Protein AF-A0A1Y3AHR3-F1 (afdb_monomer)

pLDDT: mean 79.08, std 13.99, range [38.53, 96.0]

Structure (mmCIF, N/CA/C/O backbone):
data_AF-A0A1Y3AHR3-F1
#
_entry.id   AF-A0A1Y3AHR3-F1
#
loop_
_atom_site.group_PDB
_atom_site.id
_atom_site.type_symbol
_atom_site.label_atom_id
_atom_site.label_alt_id
_atom_site.label_comp_id
_atom_site.label_asym_id
_atom_site.label_entity_id
_atom_site.label_seq_id
_atom_site.pdbx_PDB_ins_code
_atom_site.Cartn_x
_atom_site.Cartn_y
_atom_site.Cartn_z
_atom_site.occupancy
_atom_site.B_iso_or_equiv
_atom_site.auth_seq_id
_atom_site.auth_comp_id
_atom_site.auth_asym_id
_atom_site.auth_atom_id
_atom_site.pdbx_PDB_model_num
ATOM 1 N N . ASP A 1 1 ? -46.450 14.370 33.249 1.00 43.56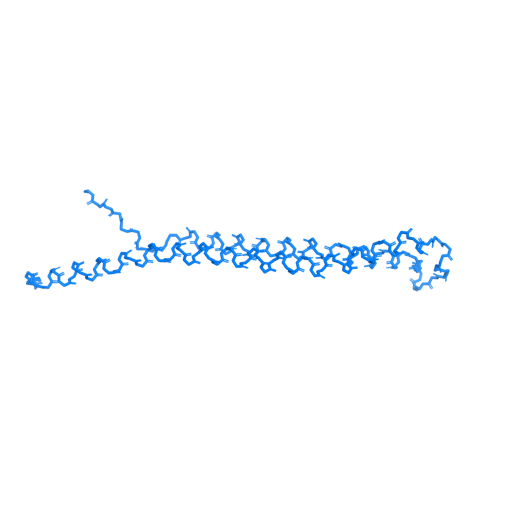 1 ASP A N 1
ATOM 2 C CA . ASP A 1 1 ? -45.290 13.739 33.897 1.00 43.56 1 ASP A CA 1
ATOM 3 C C . ASP A 1 1 ? -45.542 12.276 34.157 1.00 43.56 1 ASP A C 1
ATOM 5 O O . ASP A 1 1 ? -46.044 11.895 35.205 1.00 43.56 1 ASP A O 1
ATOM 9 N N . GLU A 1 2 ? -45.232 11.455 33.162 1.00 52.53 2 GLU A N 1
ATOM 10 C CA . GLU A 1 2 ? -45.238 10.004 33.309 1.00 52.53 2 GLU A CA 1
ATOM 11 C C . GLU A 1 2 ? -43.872 9.614 33.888 1.00 52.53 2 GLU A C 1
ATOM 13 O O . GLU A 1 2 ? -42.888 9.424 33.174 1.00 52.53 2 GLU A O 1
ATOM 18 N N . ALA A 1 3 ? -43.771 9.656 35.218 1.00 65.31 3 ALA A N 1
ATOM 19 C CA . ALA A 1 3 ? -42.563 9.260 35.925 1.00 65.31 3 ALA A CA 1
ATOM 20 C C . ALA A 1 3 ? -42.352 7.751 35.727 1.00 65.31 3 ALA A C 1
ATOM 22 O O . ALA A 1 3 ? -43.191 6.949 36.132 1.00 65.31 3 ALA A O 1
ATOM 23 N N . LEU A 1 4 ? -41.238 7.373 35.092 1.00 69.75 4 LEU A N 1
ATOM 24 C CA . LEU A 1 4 ? -40.827 5.977 34.917 1.00 69.75 4 LEU A CA 1
ATOM 25 C C . LEU A 1 4 ? -40.892 5.236 36.259 1.00 69.75 4 LEU A C 1
ATOM 27 O O . LEU A 1 4 ? -40.263 5.672 37.231 1.00 69.75 4 LEU A O 1
ATOM 31 N N . THR A 1 5 ? -41.629 4.121 36.281 1.00 77.88 5 THR A N 1
ATOM 32 C CA . THR A 1 5 ? -41.648 3.169 37.399 1.00 77.88 5 THR A CA 1
ATOM 33 C C . THR A 1 5 ? -40.234 2.646 37.660 1.00 77.88 5 THR A C 1
ATOM 35 O O . THR A 1 5 ? -39.419 2.585 36.737 1.00 77.88 5 THR A O 1
ATOM 38 N N . ASP A 1 6 ? -39.925 2.249 38.897 1.00 77.06 6 ASP A N 1
ATOM 39 C CA . ASP A 1 6 ? -38.572 1.796 39.267 1.00 77.06 6 ASP A CA 1
ATOM 40 C C . AS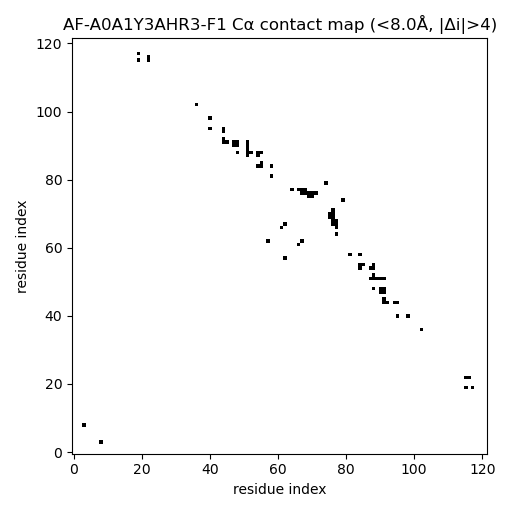P A 1 6 ? -38.068 0.643 38.382 1.00 77.06 6 ASP A C 1
ATOM 42 O O . ASP A 1 6 ? -36.931 0.674 37.920 1.00 77.06 6 ASP A O 1
ATOM 46 N N . GLY A 1 7 ? -38.942 -0.298 38.004 1.00 79.06 7 GLY A N 1
ATOM 47 C CA . GLY A 1 7 ? -38.587 -1.368 37.059 1.00 79.06 7 GLY A CA 1
ATOM 48 C C . GLY A 1 7 ? -38.238 -0.872 35.647 1.00 79.06 7 GLY A C 1
ATOM 49 O O . GLY A 1 7 ? -37.407 -1.469 34.967 1.00 79.06 7 GLY A O 1
ATOM 50 N N . GLY A 1 8 ? -38.822 0.245 35.201 1.00 81.12 8 GLY A N 1
ATOM 51 C CA . GLY A 1 8 ? -38.447 0.888 33.939 1.00 81.12 8 GLY A CA 1
ATOM 52 C C . GLY A 1 8 ? -37.068 1.552 33.997 1.00 81.12 8 GLY A C 1
ATOM 53 O O . GLY A 1 8 ? -36.370 1.603 32.984 1.00 81.12 8 GLY A O 1
ATOM 54 N N . ARG A 1 9 ? -36.650 2.030 35.177 1.00 82.56 9 ARG A N 1
ATOM 55 C CA . ARG A 1 9 ? -35.311 2.600 35.398 1.00 82.56 9 ARG A CA 1
ATOM 56 C C . ARG A 1 9 ? -34.237 1.515 35.416 1.00 82.56 9 ARG A C 1
ATOM 58 O O . ARG A 1 9 ? -33.196 1.718 34.795 1.00 82.56 9 ARG A O 1
ATOM 65 N N . ASP A 1 10 ? -34.519 0.368 36.031 1.00 84.50 10 ASP A N 1
ATOM 66 C CA . ASP A 1 10 ? -33.613 -0.790 36.035 1.00 84.50 10 ASP A CA 1
ATOM 67 C C . ASP A 1 10 ? -33.376 -1.340 34.623 1.00 84.50 10 ASP A C 1
ATOM 69 O O . ASP A 1 10 ? -32.228 -1.489 34.204 1.00 84.50 10 ASP A O 1
ATOM 73 N N . LEU A 1 11 ? -34.440 -1.532 33.832 1.00 87.31 11 LEU A N 1
ATOM 74 C CA . LEU A 1 11 ? -34.325 -1.985 32.436 1.00 87.31 11 LEU A CA 1
ATOM 75 C C . LEU A 1 11 ? -33.513 -1.012 31.563 1.00 87.31 11 LEU A C 1
ATOM 77 O O . LEU A 1 11 ? -32.740 -1.432 30.700 1.00 87.31 11 LEU A O 1
ATOM 81 N N . LEU A 1 12 ? -33.663 0.299 31.781 1.00 85.25 12 LEU A N 1
ATOM 82 C CA . LEU A 1 12 ? -32.844 1.312 31.109 1.00 85.25 12 LEU A CA 1
ATOM 83 C C . LEU A 1 12 ? -31.376 1.264 31.563 1.00 85.25 12 LEU A C 1
ATOM 85 O O . LEU A 1 12 ? -30.484 1.518 30.749 1.00 85.25 12 LEU A O 1
ATOM 89 N N . GLY A 1 13 ? -31.121 0.924 32.829 1.00 84.62 13 GLY A N 1
ATOM 90 C CA . GLY A 1 13 ? -29.785 0.694 33.379 1.00 84.62 13 GLY A CA 1
ATOM 91 C C . GLY A 1 13 ? -29.078 -0.490 32.718 1.00 84.62 13 GLY A C 1
ATOM 92 O O . GLY A 1 13 ? -27.981 -0.316 32.184 1.00 84.62 13 GLY A O 1
ATOM 93 N N . GLU A 1 14 ? -29.734 -1.650 32.651 1.00 84.75 14 GLU A N 1
ATOM 94 C CA . GLU A 1 14 ? -29.201 -2.847 31.975 1.00 84.75 14 GLU A CA 1
ATOM 95 C C . GLU A 1 14 ? -28.967 -2.615 30.475 1.00 84.75 14 GLU A C 1
ATOM 97 O O . GLU A 1 14 ? -27.951 -3.040 29.908 1.00 84.75 14 GLU A O 1
ATOM 102 N N . LEU A 1 15 ? -29.880 -1.895 29.812 1.00 84.25 15 LEU A N 1
ATOM 103 C CA . LEU A 1 15 ? -29.716 -1.527 28.406 1.00 84.25 15 LEU A CA 1
ATOM 104 C C . LEU A 1 15 ? -28.503 -0.608 28.210 1.00 84.25 15 LEU A C 1
ATOM 106 O O . LEU A 1 15 ? -27.732 -0.793 27.266 1.00 84.25 15 LEU A O 1
ATOM 110 N N . LYS A 1 16 ? -28.308 0.370 29.100 1.00 83.75 16 LYS A N 1
ATOM 111 C CA . LYS A 1 16 ? -27.150 1.272 29.080 1.00 83.75 16 LYS A CA 1
ATOM 112 C C . LYS A 1 16 ? -25.844 0.507 29.292 1.00 83.75 16 LYS A C 1
ATOM 114 O O . LYS A 1 16 ? -24.879 0.763 28.571 1.00 83.75 16 LYS A O 1
ATOM 119 N N . GLU A 1 17 ? -25.814 -0.431 30.233 1.00 82.06 17 GLU A N 1
ATOM 120 C CA . GLU A 1 17 ? -24.648 -1.280 30.493 1.00 82.06 17 GLU A CA 1
ATOM 121 C C . GLU A 1 17 ? -24.299 -2.121 29.260 1.00 82.06 17 GLU A C 1
ATOM 123 O O . GLU A 1 17 ? -23.171 -2.059 28.763 1.00 82.06 17 GLU A O 1
ATOM 128 N N . SER A 1 18 ? -25.290 -2.789 28.670 1.00 82.25 18 SER A N 1
ATOM 129 C CA . SER A 1 18 ? -25.116 -3.558 27.433 1.00 82.25 18 SER A CA 1
ATOM 130 C C . SER A 1 18 ? -24.629 -2.690 26.265 1.00 82.25 18 SER A C 1
ATOM 132 O O . SER A 1 18 ? -23.741 -3.092 25.510 1.00 82.25 18 SER A O 1
ATOM 134 N N . LEU A 1 19 ? -25.158 -1.470 26.120 1.00 80.19 19 LEU A N 1
ATOM 135 C CA . LEU A 1 19 ? -24.720 -0.520 25.093 1.00 80.19 19 LEU A CA 1
ATOM 136 C C . LEU A 1 19 ? -23.301 0.012 25.337 1.00 80.19 19 LEU A C 1
ATOM 138 O O . LEU A 1 19 ? -22.584 0.291 24.373 1.00 80.19 19 LEU A O 1
ATOM 142 N N . SER A 1 20 ? -22.863 0.112 26.593 1.00 77.75 20 SER A N 1
ATOM 143 C CA . SER A 1 20 ? -21.503 0.543 26.935 1.00 77.75 20 SER A CA 1
ATOM 144 C C . SER A 1 20 ? -20.442 -0.462 26.467 1.00 77.75 20 SER A C 1
ATOM 146 O O . SER A 1 20 ? -19.374 -0.053 26.008 1.00 77.75 20 SER A O 1
ATOM 148 N N . LEU A 1 21 ? -20.770 -1.763 26.451 1.00 79.50 21 LEU A N 1
ATOM 149 C CA . LEU A 1 21 ? -19.884 -2.838 25.983 1.00 79.50 21 LEU A CA 1
ATOM 150 C C . LEU A 1 21 ? -19.577 -2.759 24.474 1.00 79.50 21 LEU A C 1
ATOM 152 O O . LEU A 1 21 ? -18.542 -3.260 24.023 1.00 79.50 21 LEU A O 1
ATOM 156 N N . PHE A 1 22 ? -20.402 -2.063 23.681 1.00 74.25 22 PHE A N 1
ATOM 157 C CA . PHE A 1 22 ? -20.109 -1.812 22.264 1.00 74.25 22 PHE A CA 1
ATOM 158 C C . PHE A 1 22 ? -18.921 -0.863 22.048 1.00 74.25 22 PHE A C 1
ATOM 160 O O . PHE A 1 22 ? -18.296 -0.911 20.983 1.00 74.25 22 PHE A O 1
ATOM 167 N N . GLY A 1 23 ? -18.593 -0.010 23.024 1.00 73.12 23 GLY A N 1
ATOM 168 C CA . GLY A 1 23 ? -17.425 0.874 22.969 1.00 73.12 23 GLY A CA 1
ATOM 169 C C . GLY A 1 23 ? -16.109 0.083 22.922 1.00 73.12 23 GLY A C 1
ATOM 170 O O . GLY A 1 23 ? -15.397 0.159 21.917 1.00 73.12 23 GLY A O 1
ATOM 171 N N . PRO A 1 24 ? -15.816 -0.742 23.945 1.00 76.56 24 PRO A N 1
ATOM 172 C CA . PRO A 1 24 ? -14.654 -1.630 23.969 1.00 76.56 24 PRO A CA 1
ATOM 173 C C . PRO A 1 24 ? -14.585 -2.580 22.765 1.00 76.56 24 PRO A C 1
ATOM 175 O O . PRO A 1 24 ? -13.520 -2.749 22.166 1.00 76.56 24 PRO A O 1
ATOM 178 N N . ALA A 1 25 ? -15.720 -3.155 22.350 1.00 73.44 25 ALA A N 1
ATOM 179 C CA . ALA A 1 25 ? -15.772 -4.049 21.193 1.00 73.44 25 ALA A CA 1
ATOM 180 C C . ALA A 1 25 ? -15.347 -3.348 19.886 1.00 73.44 25 ALA A C 1
ATOM 182 O O . ALA A 1 25 ? -14.631 -3.930 19.066 1.00 73.44 25 ALA A O 1
ATOM 183 N N . ARG A 1 26 ? -15.727 -2.077 19.694 1.00 74.81 26 ARG A N 1
ATOM 184 C CA . ARG A 1 26 ? -15.350 -1.283 18.512 1.00 74.81 26 ARG A CA 1
ATOM 185 C C . ARG A 1 26 ? -13.851 -0.999 18.450 1.00 74.81 26 ARG A C 1
ATOM 187 O O . ARG A 1 26 ? -13.273 -1.078 17.366 1.00 74.81 26 ARG A O 1
ATOM 194 N N . GLU A 1 27 ? -13.223 -0.689 19.580 1.00 71.38 27 GLU A N 1
ATOM 195 C CA . GLU A 1 27 ? -11.771 -0.468 19.642 1.00 71.38 27 GLU A CA 1
ATOM 196 C C . GLU A 1 27 ? -10.985 -1.753 19.327 1.00 71.38 27 GLU A C 1
ATOM 198 O O . GLU A 1 27 ? -9.980 -1.716 18.606 1.00 71.38 27 GLU A O 1
ATOM 203 N N . HIS A 1 28 ? -11.489 -2.916 19.756 1.00 77.31 28 HIS A N 1
ATOM 204 C CA . HIS A 1 28 ? -10.891 -4.201 19.387 1.00 77.31 28 HIS A CA 1
ATOM 205 C C . HIS A 1 28 ? -10.996 -4.478 17.876 1.00 77.31 28 HIS A C 1
ATOM 207 O O . HIS A 1 28 ? -9.993 -4.795 17.230 1.00 77.31 28 HIS A O 1
ATOM 213 N N . VAL A 1 29 ? -12.176 -4.270 17.277 1.00 77.44 29 VAL A N 1
ATOM 214 C CA . VAL A 1 29 ? -12.378 -4.409 15.821 1.00 77.44 29 VAL A CA 1
ATOM 215 C C . VAL A 1 29 ? -11.485 -3.444 15.038 1.00 77.44 29 VAL A C 1
ATOM 217 O O . VAL A 1 29 ? -10.910 -3.826 14.019 1.00 77.44 29 VAL A O 1
ATOM 220 N N . LYS A 1 30 ? -11.314 -2.208 15.520 1.00 72.06 30 LYS A N 1
ATOM 221 C CA . LYS A 1 30 ? -10.422 -1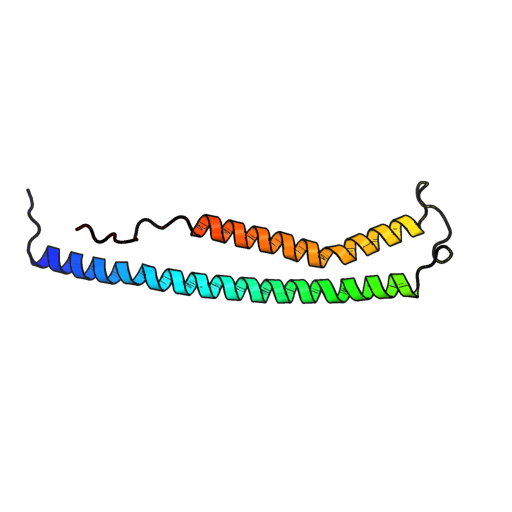.216 14.904 1.00 72.06 30 LYS A CA 1
ATOM 222 C C . LYS A 1 30 ? -8.975 -1.702 14.904 1.00 72.06 30 LYS A C 1
ATOM 224 O O . LYS A 1 30 ? -8.313 -1.628 13.870 1.00 72.06 30 LYS A O 1
ATOM 229 N N . THR A 1 31 ? -8.512 -2.254 16.022 1.00 77.19 31 THR A N 1
ATOM 230 C CA . THR A 1 31 ? -7.163 -2.826 16.134 1.00 77.19 31 THR A CA 1
ATOM 231 C C . THR A 1 31 ? -6.956 -3.968 15.137 1.00 77.19 31 THR A C 1
ATOM 233 O O . THR A 1 31 ? -5.987 -3.945 14.375 1.00 77.19 31 THR A O 1
ATOM 236 N N . LEU A 1 32 ? -7.894 -4.918 15.068 1.00 76.31 32 LEU A N 1
ATOM 237 C CA . LEU A 1 32 ? -7.835 -6.027 14.108 1.00 76.31 32 LEU A CA 1
ATOM 238 C C . LEU A 1 32 ? -7.871 -5.547 12.654 1.00 76.31 32 LEU A C 1
ATOM 240 O O . LEU A 1 32 ? -7.121 -6.059 11.825 1.00 76.31 32 LEU A O 1
ATOM 244 N N . TYR A 1 33 ? -8.695 -4.546 12.339 1.00 78.25 33 TYR A N 1
ATOM 245 C CA . TYR A 1 33 ? -8.764 -3.971 10.996 1.00 78.25 33 TYR A CA 1
ATOM 246 C C . TYR A 1 33 ? -7.430 -3.344 10.577 1.00 78.25 33 TYR A C 1
ATOM 248 O O . TYR A 1 33 ? -6.972 -3.572 9.458 1.00 78.25 33 TYR A O 1
ATOM 256 N N . PHE A 1 34 ? -6.781 -2.584 11.467 1.00 75.00 34 PHE A N 1
ATOM 257 C CA . PHE A 1 34 ? -5.462 -2.017 11.180 1.00 75.00 34 PHE A CA 1
ATOM 258 C C . PHE A 1 34 ? -4.426 -3.106 10.921 1.00 75.00 34 PHE A C 1
ATOM 260 O O . PHE A 1 34 ? -3.689 -3.014 9.942 1.00 75.00 34 PHE A O 1
ATOM 267 N N . GLN A 1 35 ? -4.396 -4.148 11.753 1.00 80.00 35 GLN A N 1
ATOM 268 C CA . GLN A 1 35 ? -3.485 -5.277 11.565 1.00 80.00 35 GLN A CA 1
ATOM 269 C C . GLN A 1 35 ? -3.722 -5.978 10.223 1.00 80.00 35 GLN A C 1
ATOM 271 O O . GLN A 1 35 ? -2.774 -6.177 9.464 1.00 80.00 35 GLN A O 1
ATOM 276 N N . TRP A 1 36 ? -4.978 -6.281 9.887 1.00 81.75 36 TRP A N 1
ATOM 277 C CA . TRP A 1 36 ? -5.340 -6.871 8.597 1.00 81.75 36 TRP A CA 1
ATOM 278 C C . TRP A 1 36 ? -4.925 -5.992 7.416 1.00 81.75 36 TRP A C 1
ATOM 280 O O . TRP A 1 36 ? -4.334 -6.490 6.460 1.00 81.75 36 TRP A O 1
ATOM 290 N N . ALA A 1 37 ? -5.173 -4.683 7.496 1.00 80.62 37 ALA A N 1
ATOM 291 C CA . ALA A 1 37 ? -4.792 -3.739 6.452 1.00 80.62 37 ALA A CA 1
ATOM 292 C C . ALA A 1 37 ? -3.265 -3.645 6.274 1.00 80.62 37 ALA A C 1
ATOM 294 O O . ALA A 1 37 ? -2.790 -3.532 5.146 1.00 80.62 37 ALA A O 1
ATOM 295 N N . LEU A 1 38 ? -2.493 -3.714 7.364 1.00 82.62 38 LEU A N 1
ATOM 296 C CA . LEU A 1 38 ? -1.026 -3.729 7.334 1.00 82.62 38 LEU A CA 1
ATOM 297 C C . LEU A 1 38 ? -0.474 -5.015 6.711 1.00 82.62 38 LEU A C 1
ATOM 299 O O . LEU A 1 38 ? 0.456 -4.953 5.905 1.00 82.62 38 LEU A O 1
ATOM 303 N N . ILE A 1 39 ? -1.050 -6.167 7.058 1.00 85.81 39 ILE A N 1
ATOM 304 C CA . ILE A 1 39 ? -0.646 -7.467 6.508 1.00 85.81 39 ILE A CA 1
ATOM 305 C C . ILE A 1 39 ? -0.945 -7.527 5.008 1.00 85.81 39 ILE A C 1
ATOM 307 O O . ILE A 1 39 ? -0.068 -7.894 4.224 1.00 85.81 39 ILE A O 1
ATOM 311 N N . ASP A 1 40 ? -2.152 -7.132 4.600 1.00 87.12 40 ASP A N 1
ATOM 312 C CA . ASP A 1 40 ? -2.546 -7.120 3.190 1.00 87.12 40 ASP A CA 1
ATOM 313 C C . ASP A 1 40 ? -1.663 -6.165 2.374 1.00 87.12 40 ASP A C 1
ATOM 315 O O . ASP A 1 40 ? -1.113 -6.550 1.341 1.00 87.12 40 ASP A O 1
ATOM 319 N N . LEU A 1 41 ? -1.405 -4.962 2.903 1.00 87.25 41 LEU A N 1
ATOM 320 C CA . LEU A 1 41 ? -0.490 -3.998 2.297 1.00 87.25 41 LEU A CA 1
ATOM 321 C C . LEU A 1 41 ? 0.923 -4.565 2.131 1.00 87.25 41 LEU A C 1
ATOM 323 O O . LEU A 1 41 ? 1.506 -4.463 1.052 1.00 87.25 41 LEU A O 1
ATOM 327 N N . SER A 1 42 ? 1.476 -5.166 3.186 1.00 88.81 42 SER A N 1
ATOM 328 C CA . SER A 1 42 ? 2.811 -5.766 3.146 1.00 88.81 42 SER A CA 1
ATOM 329 C C . SER A 1 42 ? 2.900 -6.837 2.060 1.00 88.81 42 SER A C 1
ATOM 331 O O . SER A 1 42 ? 3.846 -6.843 1.268 1.00 88.81 42 SER A O 1
ATOM 333 N N . ARG A 1 43 ? 1.878 -7.692 1.960 1.00 93.19 43 ARG A N 1
ATOM 334 C CA . ARG A 1 43 ? 1.801 -8.748 0.949 1.00 93.19 43 ARG A CA 1
ATOM 335 C C . ARG A 1 43 ? 1.718 -8.181 -0.469 1.00 93.19 43 ARG A C 1
ATOM 337 O O . ARG A 1 43 ? 2.415 -8.661 -1.362 1.00 93.19 43 ARG A O 1
ATOM 344 N N . LEU A 1 44 ? 0.912 -7.142 -0.669 1.00 92.44 44 LEU A N 1
ATOM 345 C CA . LEU A 1 44 ? 0.725 -6.491 -1.965 1.00 92.44 44 LEU A CA 1
ATOM 346 C C . LEU A 1 44 ? 2.009 -5.780 -2.422 1.00 92.44 44 LEU A C 1
ATOM 348 O O . LEU A 1 44 ? 2.413 -5.915 -3.577 1.00 92.44 44 LEU A O 1
ATOM 352 N N . ILE A 1 45 ? 2.707 -5.108 -1.501 1.00 93.31 45 ILE A N 1
ATOM 353 C CA . ILE A 1 45 ? 4.020 -4.506 -1.767 1.00 93.31 45 ILE A CA 1
ATOM 354 C C . ILE A 1 45 ? 5.046 -5.580 -2.103 1.00 93.31 45 ILE A C 1
ATOM 356 O O . ILE A 1 45 ? 5.764 -5.412 -3.079 1.00 93.31 45 ILE A O 1
ATOM 360 N N . LEU A 1 46 ? 5.109 -6.682 -1.352 1.00 92.81 46 LEU A N 1
ATOM 361 C CA . LEU A 1 46 ? 6.029 -7.786 -1.643 1.00 92.81 46 LEU A CA 1
ATOM 362 C C . LEU A 1 46 ? 5.801 -8.356 -3.049 1.00 92.81 46 LEU A C 1
ATOM 364 O O . LEU A 1 46 ? 6.759 -8.526 -3.805 1.00 92.81 46 LEU A O 1
ATOM 368 N N . TYR A 1 47 ? 4.544 -8.585 -3.431 1.00 95.06 47 TYR A N 1
ATOM 369 C CA . TYR A 1 47 ? 4.204 -9.074 -4.769 1.00 95.06 47 TYR A CA 1
ATOM 370 C C . TYR A 1 47 ? 4.510 -8.074 -5.883 1.00 95.06 47 TYR A C 1
ATOM 372 O O . TYR A 1 47 ? 4.864 -8.497 -6.979 1.00 95.06 47 TYR A O 1
ATOM 380 N N . ALA A 1 48 ? 4.424 -6.770 -5.621 1.00 94.94 48 ALA A N 1
ATOM 381 C CA . ALA A 1 48 ? 4.805 -5.738 -6.583 1.00 94.94 48 ALA A CA 1
ATOM 382 C C . ALA A 1 48 ? 6.327 -5.504 -6.640 1.00 94.94 48 ALA A C 1
ATOM 384 O O . ALA A 1 48 ? 6.878 -5.229 -7.706 1.00 94.94 48 ALA A O 1
ATOM 385 N N . ALA A 1 49 ? 7.015 -5.623 -5.504 1.00 94.44 49 ALA A N 1
ATOM 386 C CA . ALA A 1 49 ? 8.433 -5.321 -5.361 1.00 94.44 49 ALA A CA 1
ATOM 387 C C . ALA A 1 49 ? 9.321 -6.373 -6.027 1.00 94.44 49 ALA A C 1
ATOM 389 O O . ALA A 1 49 ? 10.327 -6.008 -6.628 1.00 94.44 49 ALA A O 1
ATOM 390 N N . VAL A 1 50 ? 8.955 -7.658 -5.969 1.00 96.00 50 VAL A N 1
ATOM 391 C CA . VAL A 1 50 ? 9.759 -8.728 -6.585 1.00 96.00 50 VAL A CA 1
ATOM 392 C C . VAL A 1 50 ? 9.882 -8.546 -8.110 1.00 96.00 50 VAL A C 1
ATOM 394 O O . VAL A 1 50 ? 11.013 -8.462 -8.592 1.00 96.00 50 VAL A O 1
ATOM 397 N N . PRO A 1 51 ? 8.791 -8.396 -8.889 1.00 95.06 51 PRO A N 1
ATOM 398 C CA . PRO A 1 51 ? 8.886 -8.101 -10.319 1.00 95.06 51 PRO A CA 1
ATOM 399 C C . PRO A 1 51 ? 9.606 -6.781 -10.606 1.00 95.06 51 PRO A C 1
ATOM 401 O O . PRO A 1 51 ? 10.422 -6.715 -11.523 1.00 95.06 51 PRO A O 1
ATOM 404 N N . ALA A 1 52 ? 9.346 -5.742 -9.806 1.00 95.19 52 ALA A N 1
ATOM 405 C CA . ALA A 1 52 ? 10.009 -4.450 -9.948 1.00 95.19 52 ALA A CA 1
ATOM 406 C C . ALA A 1 52 ? 11.535 -4.560 -9.790 1.00 95.19 52 ALA A C 1
ATOM 408 O O . ALA A 1 52 ? 12.281 -3.977 -10.577 1.00 95.19 52 ALA A O 1
ATOM 409 N N . LEU A 1 53 ? 12.004 -5.352 -8.824 1.00 95.25 53 LEU A N 1
ATOM 410 C CA . LEU A 1 53 ? 13.427 -5.582 -8.589 1.00 95.25 53 LEU A CA 1
ATOM 411 C C . LEU A 1 53 ? 14.067 -6.393 -9.721 1.00 95.25 53 LEU A C 1
ATOM 413 O O . LEU A 1 53 ? 15.174 -6.073 -10.149 1.00 95.25 53 LEU A O 1
ATOM 417 N N . VAL A 1 54 ? 13.361 -7.397 -10.248 1.00 95.62 54 VAL A N 1
ATOM 418 C CA . VAL A 1 54 ? 13.815 -8.159 -11.423 1.00 95.62 54 VAL A CA 1
ATOM 419 C C . VAL A 1 54 ? 13.972 -7.238 -12.633 1.00 95.62 54 VAL A C 1
ATOM 421 O O . VAL A 1 54 ? 14.991 -7.301 -13.322 1.00 95.62 54 VAL A O 1
ATOM 424 N N . VAL A 1 55 ? 13.011 -6.338 -12.868 1.00 95.00 55 VAL A N 1
ATOM 425 C CA . VAL A 1 55 ? 13.092 -5.340 -13.945 1.00 95.00 55 VAL A CA 1
ATOM 426 C C . VAL A 1 55 ? 14.275 -4.395 -13.733 1.00 95.00 55 VAL A C 1
ATOM 428 O O . VAL A 1 55 ? 15.039 -4.180 -14.672 1.00 95.00 55 VAL A O 1
ATOM 431 N N . ALA A 1 56 ? 14.478 -3.888 -12.514 1.00 93.69 56 ALA A N 1
ATOM 432 C CA . ALA A 1 56 ? 15.619 -3.031 -12.187 1.00 93.69 56 ALA A CA 1
ATOM 433 C C . ALA A 1 56 ? 16.961 -3.738 -12.439 1.00 93.69 56 ALA A C 1
ATOM 435 O O . ALA A 1 56 ? 17.834 -3.194 -13.114 1.00 93.69 56 ALA A O 1
ATOM 436 N N . GLY A 1 57 ? 17.113 -4.970 -11.945 1.00 92.31 57 GLY A N 1
ATOM 437 C CA . GLY A 1 57 ? 18.334 -5.757 -12.118 1.00 92.31 57 GLY A CA 1
ATOM 438 C C . GLY A 1 57 ? 18.607 -6.105 -13.581 1.00 92.31 57 GLY A C 1
ATOM 439 O O . GLY A 1 57 ? 19.739 -5.989 -14.048 1.00 92.31 57 GLY A O 1
ATOM 440 N N . THR A 1 58 ? 17.565 -6.458 -14.336 1.00 90.94 58 THR A N 1
ATOM 441 C CA . THR A 1 58 ? 17.677 -6.719 -15.781 1.00 90.94 58 THR A CA 1
ATOM 442 C C . THR A 1 58 ? 18.092 -5.454 -16.528 1.00 90.94 58 THR A C 1
ATOM 444 O O . THR A 1 58 ? 18.959 -5.508 -17.395 1.00 90.94 58 THR A O 1
ATOM 447 N N . MET A 1 59 ? 17.532 -4.300 -16.158 1.00 89.75 59 MET A N 1
ATOM 448 C CA . MET A 1 59 ? 17.926 -3.013 -16.728 1.00 89.75 59 MET A CA 1
ATOM 449 C C . MET A 1 59 ? 19.411 -2.726 -16.520 1.00 89.75 59 MET A C 1
ATOM 451 O O . MET A 1 59 ? 20.108 -2.414 -17.477 1.00 89.75 59 MET A O 1
ATOM 455 N N . LEU A 1 60 ? 19.906 -2.891 -15.293 1.00 87.81 60 LEU A N 1
ATOM 456 C CA . LEU A 1 60 ? 21.305 -2.608 -14.964 1.00 87.81 60 LEU A CA 1
ATOM 457 C C . LEU A 1 60 ? 22.302 -3.573 -15.621 1.00 87.81 60 LEU A C 1
ATOM 459 O O . LEU A 1 60 ? 23.452 -3.202 -15.831 1.00 87.81 60 LEU A O 1
ATOM 463 N N . THR A 1 61 ? 21.890 -4.810 -15.907 1.00 87.50 61 THR A N 1
ATOM 464 C CA . THR A 1 61 ? 22.787 -5.859 -16.427 1.00 87.50 61 THR A CA 1
ATOM 465 C C . THR A 1 61 ? 22.752 -5.996 -17.947 1.00 87.50 61 THR A C 1
ATOM 467 O O . THR A 1 61 ? 23.761 -6.364 -18.543 1.00 87.50 61 THR A O 1
ATOM 470 N N . VAL A 1 62 ? 21.608 -5.722 -18.582 1.00 82.62 62 VAL A N 1
ATOM 471 C CA . VAL A 1 62 ? 21.374 -5.998 -20.012 1.00 82.62 62 VAL A CA 1
ATOM 472 C C . VAL A 1 62 ? 21.288 -4.720 -20.850 1.00 82.62 62 VAL A C 1
ATOM 474 O O . VAL A 1 62 ? 21.579 -4.743 -22.051 1.00 82.62 62 VAL A O 1
ATOM 477 N N . VAL A 1 63 ? 20.864 -3.599 -20.261 1.00 79.75 63 VAL A N 1
ATOM 478 C CA . VAL A 1 63 ? 20.582 -2.380 -21.025 1.00 79.75 63 VAL A CA 1
ATOM 479 C C . VAL A 1 63 ? 21.763 -1.424 -20.983 1.00 79.75 63 VAL A C 1
ATOM 481 O O . VAL A 1 63 ? 22.100 -0.860 -19.951 1.00 79.75 63 VAL A O 1
ATOM 484 N N . ASP A 1 64 ? 22.340 -1.201 -22.159 1.00 74.75 64 ASP A N 1
ATOM 485 C CA . ASP A 1 64 ? 23.379 -0.216 -22.429 1.00 74.75 64 ASP A CA 1
ATOM 486 C C . ASP A 1 64 ? 22.896 0.736 -23.542 1.00 74.75 64 ASP A C 1
ATOM 488 O O . ASP A 1 64 ? 21.937 0.446 -24.273 1.00 74.75 64 ASP A O 1
ATOM 492 N N . ALA A 1 65 ? 23.571 1.872 -23.721 1.00 62.69 65 ALA A N 1
ATOM 493 C CA . ALA A 1 65 ? 23.271 2.872 -24.746 1.00 62.69 65 ALA A CA 1
ATOM 494 C C . ALA A 1 65 ? 23.273 2.285 -26.175 1.00 62.69 65 ALA A C 1
ATOM 496 O O . ALA A 1 65 ? 22.630 2.830 -27.074 1.00 62.69 65 ALA A O 1
ATOM 497 N N . GLY A 1 66 ? 23.964 1.157 -26.382 1.00 63.25 66 GLY A N 1
ATOM 498 C CA . GLY A 1 66 ? 23.996 0.409 -27.640 1.00 63.25 66 GLY A CA 1
ATOM 499 C C . GLY A 1 66 ? 22.968 -0.723 -27.775 1.00 63.25 66 GLY A C 1
ATOM 500 O O . GLY A 1 66 ? 22.828 -1.245 -28.883 1.00 63.25 66 GLY A O 1
ATOM 501 N N . THR A 1 67 ? 22.259 -1.112 -26.707 1.00 65.62 67 THR A N 1
ATOM 502 C CA . THR A 1 67 ? 21.363 -2.288 -26.704 1.00 65.62 67 THR A CA 1
ATOM 503 C C . THR A 1 67 ? 20.101 -2.047 -27.536 1.00 65.62 67 THR A C 1
ATOM 505 O O . THR A 1 67 ? 19.668 -2.927 -28.276 1.00 65.62 67 THR A O 1
ATOM 508 N N . PHE A 1 68 ? 19.543 -0.832 -27.492 1.00 62.59 68 PHE A N 1
ATOM 509 C CA . PHE A 1 68 ? 18.378 -0.446 -28.296 1.00 62.59 68 PHE A CA 1
ATOM 510 C C . PHE A 1 68 ? 18.741 0.658 -29.289 1.00 62.59 68 PHE A C 1
ATOM 512 O O . PHE A 1 68 ? 18.510 1.840 -29.044 1.00 62.59 68 PHE A O 1
ATOM 519 N N . ARG A 1 69 ? 19.304 0.277 -30.441 1.00 61.84 69 ARG A N 1
ATOM 520 C CA . ARG A 1 69 ? 19.593 1.230 -31.523 1.00 61.84 69 ARG A CA 1
ATOM 521 C C . ARG A 1 69 ? 18.310 1.622 -32.265 1.00 61.84 69 ARG A C 1
ATOM 523 O O . ARG A 1 69 ? 17.523 0.764 -32.662 1.00 61.84 69 ARG A O 1
ATOM 530 N N . GLY A 1 70 ? 18.129 2.924 -32.480 1.00 65.88 70 GLY A N 1
ATOM 531 C CA . GLY A 1 70 ? 17.031 3.500 -33.261 1.00 65.88 70 GLY A CA 1
ATOM 532 C C . GLY A 1 70 ? 16.106 4.410 -32.450 1.00 65.88 70 GLY A C 1
ATOM 533 O O . GLY A 1 70 ? 16.008 4.316 -31.228 1.00 65.88 70 GLY A O 1
ATOM 534 N N . ALA A 1 71 ? 15.399 5.292 -33.153 1.00 71.00 71 ALA A N 1
ATOM 535 C CA . ALA A 1 71 ? 14.392 6.172 -32.574 1.00 71.00 71 ALA A CA 1
ATOM 536 C C . ALA A 1 71 ? 12.981 5.665 -32.900 1.00 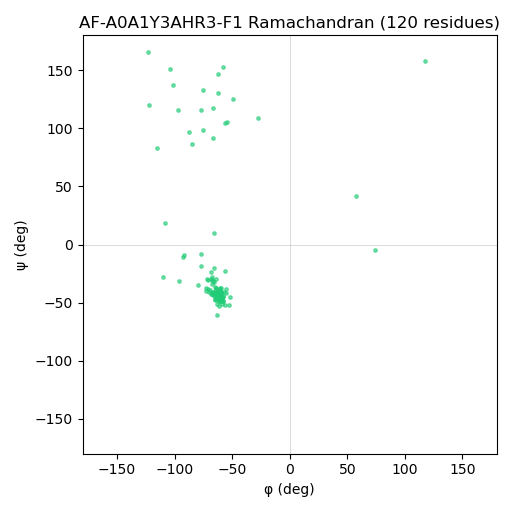71.00 71 ALA A C 1
ATOM 538 O O . ALA A 1 71 ? 12.741 5.035 -33.934 1.00 71.00 71 ALA A O 1
ATOM 539 N N . THR A 1 72 ? 12.032 5.946 -32.017 1.00 66.81 72 THR A N 1
ATOM 540 C CA . THR A 1 72 ? 10.595 5.828 -32.301 1.00 66.81 72 THR A CA 1
ATOM 541 C C . THR A 1 72 ? 9.999 7.201 -32.061 1.00 66.81 72 THR A C 1
ATOM 543 O O . THR A 1 72 ? 10.120 7.729 -30.962 1.00 66.81 72 THR A O 1
ATOM 546 N N . ILE A 1 73 ? 9.390 7.793 -33.094 1.00 67.69 73 ILE A N 1
ATOM 547 C CA . ILE A 1 73 ? 8.713 9.099 -32.996 1.00 67.69 73 ILE A CA 1
ATOM 548 C C . ILE A 1 73 ? 9.674 10.210 -32.507 1.00 67.69 73 ILE A C 1
ATOM 550 O O . ILE A 1 73 ? 9.350 11.008 -31.639 1.00 67.69 73 ILE A O 1
ATOM 554 N N . GLY A 1 74 ? 10.914 10.226 -33.010 1.00 71.88 74 GLY A N 1
ATOM 555 C CA . GLY A 1 74 ? 11.918 11.240 -32.645 1.00 71.88 74 GLY A CA 1
ATOM 556 C C . GLY A 1 74 ? 12.533 11.099 -31.244 1.00 71.88 74 GLY A C 1
ATOM 557 O O . GLY A 1 74 ? 13.480 11.816 -30.937 1.00 71.88 74 GLY A O 1
ATOM 558 N N . VAL A 1 75 ? 12.066 10.155 -30.419 1.00 75.69 75 VAL A N 1
ATOM 559 C CA . VAL A 1 75 ? 12.643 9.849 -29.100 1.00 75.69 75 VAL A CA 1
ATOM 560 C C . VAL A 1 75 ? 13.515 8.600 -29.195 1.00 75.69 75 VAL A C 1
ATOM 562 O O . VAL A 1 75 ? 13.146 7.609 -29.838 1.00 75.69 75 VAL A O 1
ATOM 565 N N . ASN A 1 76 ? 14.684 8.634 -28.552 1.00 78.94 76 ASN A N 1
ATOM 566 C CA . ASN A 1 76 ? 15.572 7.479 -28.499 1.00 78.94 76 ASN A CA 1
ATOM 567 C C . ASN A 1 76 ? 14.875 6.311 -27.777 1.00 78.94 76 ASN A C 1
ATOM 569 O O . ASN A 1 76 ? 14.343 6.490 -26.678 1.00 78.94 76 ASN A O 1
ATOM 573 N N . ARG A 1 77 ? 14.880 5.110 -28.371 1.00 81.00 77 ARG A N 1
ATOM 574 C CA . ARG A 1 77 ? 14.196 3.933 -27.799 1.00 81.00 77 ARG A CA 1
ATOM 575 C C . ARG A 1 77 ? 14.698 3.614 -26.398 1.00 81.00 77 ARG A C 1
ATOM 577 O O . ARG A 1 77 ? 13.882 3.357 -25.522 1.00 81.00 77 ARG A O 1
ATOM 584 N N . VAL A 1 78 ? 16.009 3.721 -26.173 1.00 81.81 78 VAL A N 1
ATOM 585 C CA . VAL A 1 78 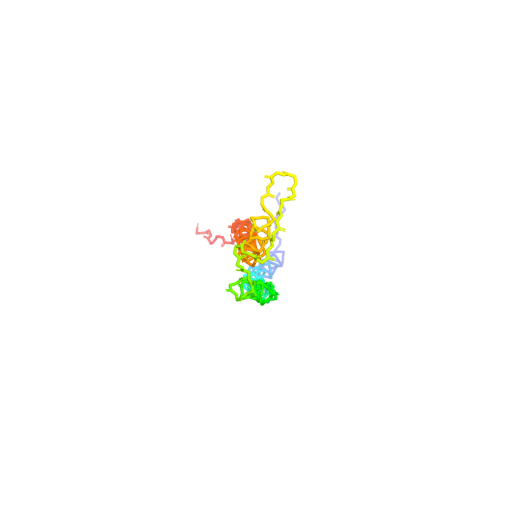? 16.631 3.531 -24.851 1.00 81.81 78 VAL A CA 1
ATOM 586 C C . VAL A 1 78 ? 15.940 4.392 -23.790 1.00 81.81 78 VAL A C 1
ATOM 588 O O . VAL A 1 78 ? 15.589 3.884 -22.732 1.00 81.81 78 VAL A O 1
ATOM 591 N N . THR A 1 79 ? 15.662 5.664 -24.085 1.00 84.69 79 THR A N 1
ATOM 592 C CA . THR A 1 79 ? 15.006 6.584 -23.145 1.00 84.69 79 THR A CA 1
ATOM 593 C C . THR A 1 79 ? 13.599 6.119 -22.775 1.00 84.69 79 THR A C 1
ATOM 595 O O . THR A 1 79 ? 13.232 6.171 -21.604 1.00 84.69 79 THR A O 1
ATOM 598 N N . LEU A 1 80 ? 12.822 5.620 -23.742 1.00 86.38 80 LEU A N 1
ATOM 599 C CA . LEU A 1 80 ? 11.477 5.098 -23.480 1.00 86.38 80 LEU A CA 1
ATOM 600 C C . LEU A 1 80 ? 11.510 3.831 -22.622 1.00 86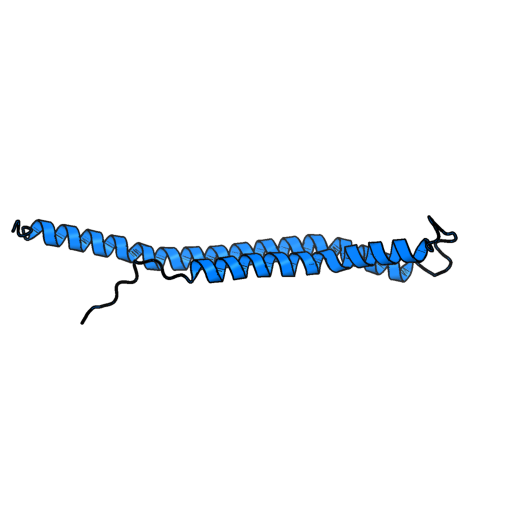.38 80 LEU A C 1
ATOM 602 O O . LEU A 1 80 ? 10.723 3.710 -21.686 1.00 86.38 80 LEU A O 1
ATOM 606 N N . VAL A 1 81 ? 12.427 2.902 -22.910 1.00 87.62 81 VAL A N 1
ATOM 607 C CA . VAL A 1 81 ? 12.551 1.668 -22.121 1.00 87.62 81 VAL A CA 1
ATOM 608 C C . VAL A 1 81 ? 13.014 1.996 -20.697 1.00 87.62 81 VAL A C 1
ATOM 610 O O . VAL A 1 81 ? 12.442 1.472 -19.745 1.00 87.62 81 VAL A O 1
ATOM 613 N N . VAL A 1 82 ? 13.981 2.906 -20.527 1.00 89.19 82 VAL A N 1
ATOM 614 C CA . VAL A 1 82 ? 14.440 3.364 -19.202 1.00 89.19 82 VAL A CA 1
ATOM 615 C C . VAL A 1 82 ? 13.305 4.033 -18.427 1.00 89.19 82 VAL A C 1
ATOM 617 O O . VAL A 1 82 ? 13.090 3.695 -17.267 1.00 89.19 82 VAL A O 1
ATOM 620 N N . ALA A 1 83 ? 12.534 4.924 -19.057 1.00 90.69 83 ALA A N 1
ATOM 621 C CA . ALA A 1 83 ? 11.385 5.564 -18.417 1.00 90.69 83 ALA A CA 1
ATOM 622 C C . ALA A 1 83 ? 10.308 4.545 -18.005 1.00 90.69 83 ALA A C 1
ATOM 624 O O . ALA A 1 83 ? 9.770 4.624 -16.900 1.00 90.69 83 ALA A O 1
ATOM 625 N N . GLY A 1 84 ? 10.026 3.558 -18.861 1.00 92.62 84 GLY A N 1
ATOM 626 C CA . GLY A 1 84 ? 9.087 2.477 -18.559 1.00 92.62 84 GLY A CA 1
ATOM 627 C C . GLY A 1 84 ? 9.560 1.597 -17.403 1.00 92.62 84 GLY A C 1
ATOM 628 O O . GLY A 1 84 ? 8.802 1.348 -16.468 1.00 92.62 84 GLY A O 1
ATOM 629 N N . ALA A 1 85 ? 10.826 1.179 -17.417 1.00 93.00 85 ALA A N 1
ATOM 630 C CA . ALA A 1 85 ? 11.409 0.410 -16.324 1.00 93.00 85 ALA A CA 1
ATOM 631 C C . ALA A 1 85 ? 11.401 1.208 -15.015 1.00 93.00 85 ALA A C 1
ATOM 633 O O . ALA A 1 85 ? 11.006 0.679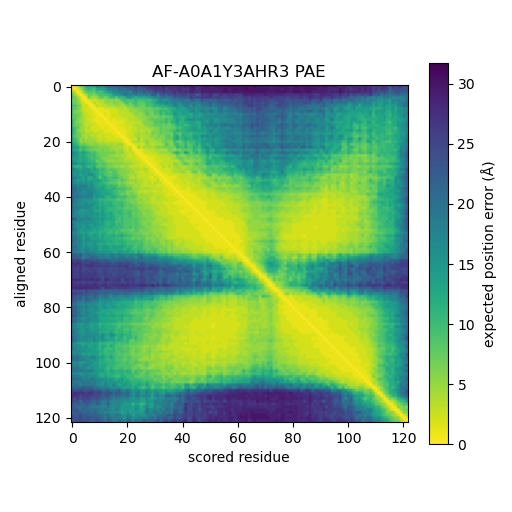 -13.980 1.00 93.00 85 ALA A O 1
ATOM 634 N N . PHE A 1 86 ? 11.737 2.498 -15.067 1.00 93.94 86 PHE A N 1
ATOM 635 C CA . PHE A 1 86 ? 11.668 3.382 -13.910 1.00 93.94 86 PHE A CA 1
ATOM 636 C C . PHE A 1 86 ? 10.244 3.469 -13.337 1.00 93.94 86 PHE A C 1
ATOM 638 O O . PHE A 1 86 ? 10.053 3.305 -12.130 1.00 93.94 86 PHE A O 1
ATOM 645 N N . ALA A 1 87 ? 9.224 3.619 -14.188 1.00 95.50 87 ALA A N 1
ATOM 646 C CA . ALA A 1 87 ? 7.826 3.599 -13.756 1.00 95.50 87 ALA A CA 1
ATOM 647 C C . ALA A 1 87 ? 7.447 2.274 -13.067 1.00 95.50 87 ALA A C 1
ATOM 649 O O . ALA A 1 87 ? 6.810 2.291 -12.012 1.00 95.50 87 ALA A O 1
ATOM 650 N N . VAL A 1 88 ? 7.894 1.132 -13.605 1.00 95.81 88 VAL A N 1
ATOM 651 C CA . VAL A 1 88 ? 7.691 -0.186 -12.977 1.00 95.81 88 VAL A CA 1
ATOM 652 C C . VAL A 1 88 ? 8.385 -0.263 -11.615 1.00 95.81 88 VAL A C 1
ATOM 654 O O . VAL A 1 88 ? 7.797 -0.768 -10.660 1.00 95.81 88 VAL A O 1
ATOM 657 N N . THR A 1 89 ? 9.596 0.285 -11.477 1.00 94.88 89 THR A N 1
ATOM 658 C CA . THR A 1 89 ? 10.308 0.297 -10.186 1.00 94.88 89 THR A CA 1
ATOM 659 C C . THR A 1 89 ? 9.650 1.177 -9.127 1.00 94.88 89 THR A C 1
ATOM 661 O O . THR A 1 89 ? 9.704 0.853 -7.942 1.00 94.88 89 THR A O 1
ATOM 664 N N . LEU A 1 90 ? 8.974 2.254 -9.534 1.00 95.94 90 LEU A N 1
ATOM 665 C CA . LEU A 1 90 ? 8.221 3.120 -8.625 1.00 95.94 90 LEU A CA 1
ATOM 666 C C . LEU A 1 90 ? 6.873 2.530 -8.195 1.00 95.94 90 LEU A C 1
ATOM 668 O O . LEU A 1 90 ? 6.311 2.959 -7.185 1.00 95.94 90 LEU A O 1
ATOM 672 N N . PHE A 1 91 ? 6.351 1.549 -8.928 1.00 95.06 91 PHE A N 1
ATOM 673 C CA . PHE A 1 91 ? 5.045 0.946 -8.678 1.00 95.06 91 PHE A CA 1
ATOM 674 C C . PHE A 1 91 ? 4.826 0.441 -7.233 1.00 95.06 91 PHE A C 1
ATOM 676 O O . PHE A 1 91 ? 3.844 0.866 -6.616 1.00 95.06 91 PHE A O 1
ATOM 683 N N . PRO A 1 92 ? 5.710 -0.383 -6.625 1.00 93.12 92 PRO A N 1
ATOM 684 C CA . PRO A 1 92 ? 5.541 -0.827 -5.235 1.00 93.12 92 PRO A CA 1
ATOM 685 C C . PRO A 1 92 ? 5.512 0.336 -4.232 1.00 93.12 92 PRO A C 1
ATOM 687 O O . PRO A 1 92 ? 4.733 0.314 -3.278 1.00 93.12 92 PRO A O 1
ATOM 690 N N . PHE A 1 93 ? 6.315 1.378 -4.458 1.00 92.94 93 PHE A N 1
ATOM 691 C CA . PHE A 1 93 ? 6.330 2.562 -3.600 1.00 92.94 93 PHE A CA 1
ATOM 692 C C . PHE A 1 93 ? 5.044 3.388 -3.748 1.00 92.94 93 PHE A C 1
ATOM 694 O O . PHE A 1 93 ? 4.470 3.837 -2.757 1.00 92.94 93 PHE A O 1
ATOM 701 N N . SER A 1 94 ? 4.542 3.540 -4.974 1.00 94.81 94 SER A N 1
ATOM 702 C CA . SER A 1 94 ? 3.265 4.208 -5.239 1.00 94.81 94 SER A CA 1
ATOM 703 C C . SER A 1 94 ? 2.097 3.494 -4.548 1.00 94.81 94 SER A C 1
ATOM 705 O O . SER A 1 94 ? 1.275 4.144 -3.895 1.00 94.81 94 SER A O 1
ATOM 707 N N . LEU A 1 95 ? 2.068 2.157 -4.606 1.00 93.12 95 LEU A N 1
ATOM 708 C CA . LEU A 1 95 ? 1.087 1.339 -3.890 1.00 93.12 95 LEU A CA 1
ATOM 709 C C . LEU A 1 95 ? 1.149 1.570 -2.380 1.00 93.12 95 LEU A C 1
ATOM 711 O O . LEU A 1 95 ? 0.104 1.786 -1.764 1.00 93.12 95 LEU A O 1
ATOM 715 N N . PHE A 1 96 ? 2.354 1.584 -1.803 1.00 90.69 96 PHE A N 1
ATOM 716 C CA . PHE A 1 96 ? 2.553 1.885 -0.386 1.00 90.69 96 PHE A CA 1
ATOM 717 C C . PHE A 1 96 ? 1.955 3.241 -0.002 1.00 90.69 96 PHE A C 1
ATOM 719 O O . PHE A 1 96 ? 1.138 3.312 0.917 1.00 90.69 96 PHE A O 1
ATOM 726 N N . VAL A 1 97 ? 2.301 4.305 -0.733 1.00 91.50 97 VAL A N 1
ATOM 727 C CA . VAL A 1 97 ? 1.807 5.661 -0.453 1.00 91.50 97 VAL A CA 1
ATOM 728 C C . VAL A 1 97 ? 0.285 5.735 -0.589 1.00 91.50 97 VAL A C 1
ATOM 730 O O . VAL A 1 97 ? -0.385 6.252 0.306 1.00 91.50 97 VAL A O 1
ATOM 733 N N . SER A 1 98 ? -0.283 5.181 -1.663 1.00 93.38 98 SER A N 1
ATOM 734 C CA . SER A 1 98 ? -1.732 5.177 -1.893 1.00 93.38 98 SER A CA 1
ATOM 735 C C . SER A 1 98 ? -2.491 4.468 -0.767 1.00 93.38 98 SER A C 1
ATOM 737 O O . SER A 1 98 ? -3.489 4.985 -0.254 1.00 93.38 98 SER A O 1
ATOM 739 N N . TYR A 1 99 ? -2.023 3.290 -0.350 1.00 88.56 99 TYR A N 1
ATOM 740 C CA . TYR A 1 99 ? -2.650 2.540 0.737 1.00 88.56 99 TYR A CA 1
ATOM 741 C C . TYR A 1 99 ? -2.493 3.232 2.084 1.00 88.56 99 TYR A C 1
ATOM 743 O O . TYR A 1 99 ? -3.460 3.313 2.842 1.00 88.56 99 TYR A O 1
ATOM 751 N N . LEU A 1 100 ? -1.307 3.769 2.368 1.00 86.25 100 LEU A N 1
ATOM 752 C CA . LEU A 1 100 ? -1.057 4.504 3.597 1.00 86.25 100 LEU A CA 1
ATOM 753 C C . LEU A 1 100 ? -1.988 5.717 3.696 1.00 86.25 100 LEU A C 1
ATOM 755 O O . LEU A 1 100 ? -2.643 5.900 4.718 1.00 86.25 100 LEU A O 1
ATOM 759 N N . LEU A 1 101 ? -2.135 6.497 2.621 1.00 88.56 101 LEU A N 1
ATOM 760 C CA . LEU A 1 101 ? -3.070 7.624 2.577 1.00 88.56 101 LEU A CA 1
ATOM 761 C C . LEU A 1 101 ? -4.528 7.188 2.759 1.00 88.56 101 LEU A C 1
ATOM 763 O O . LEU A 1 101 ? -5.271 7.856 3.483 1.00 88.56 101 LEU A O 1
ATOM 767 N N . ARG A 1 102 ? -4.945 6.064 2.161 1.00 86.50 102 ARG A N 1
ATOM 768 C CA . ARG A 1 102 ? -6.290 5.497 2.356 1.00 86.50 102 ARG A CA 1
ATOM 769 C C . ARG A 1 102 ? -6.524 5.121 3.817 1.00 86.50 102 ARG A C 1
ATOM 771 O O . ARG A 1 102 ? -7.545 5.507 4.384 1.00 86.50 102 ARG A O 1
ATOM 778 N N . VAL A 1 103 ? -5.584 4.402 4.430 1.00 81.50 103 VAL A N 1
ATOM 779 C CA . VAL A 1 103 ? -5.669 3.965 5.830 1.00 81.50 103 VAL A CA 1
ATOM 780 C C . VAL A 1 103 ? -5.646 5.165 6.773 1.00 81.50 103 VAL A C 1
ATOM 782 O O . VAL A 1 103 ? -6.493 5.242 7.655 1.00 81.50 103 VAL A O 1
ATOM 785 N N . LEU A 1 104 ? -4.761 6.140 6.560 1.00 81.88 104 LEU A N 1
ATOM 786 C CA . LEU A 1 104 ? -4.700 7.371 7.355 1.00 81.88 104 LEU A CA 1
ATOM 787 C C . LEU A 1 104 ? -5.967 8.221 7.208 1.00 81.88 104 LEU A C 1
ATOM 789 O O . LEU A 1 104 ? -6.445 8.786 8.190 1.00 81.88 104 LEU A O 1
ATOM 793 N N . THR A 1 105 ? -6.546 8.291 6.009 1.00 82.81 105 THR A N 1
ATOM 794 C CA . THR A 1 105 ? -7.839 8.956 5.787 1.00 82.81 105 THR A CA 1
ATOM 795 C C . THR A 1 105 ? -8.957 8.246 6.548 1.00 82.81 105 THR A C 1
ATOM 797 O O . THR A 1 105 ? -9.764 8.899 7.210 1.00 82.81 105 THR A O 1
ATOM 800 N N . LEU A 1 106 ? -8.980 6.910 6.525 1.00 77.31 106 LEU A N 1
ATOM 801 C CA . LEU A 1 106 ? -9.927 6.111 7.305 1.00 77.31 106 LEU A CA 1
ATOM 802 C C . LEU A 1 106 ? -9.719 6.294 8.811 1.00 77.31 106 LEU A C 1
ATOM 804 O O . LEU A 1 106 ? -10.686 6.453 9.553 1.00 77.31 106 LEU A O 1
ATOM 808 N N . ALA A 1 107 ? -8.465 6.326 9.257 1.00 72.38 107 ALA A N 1
ATOM 809 C CA . ALA A 1 107 ? -8.087 6.572 10.641 1.00 72.38 107 ALA A CA 1
ATOM 810 C C . ALA A 1 107 ? -8.623 7.928 11.106 1.00 72.38 107 ALA A C 1
ATOM 812 O O . ALA A 1 107 ? -9.337 7.996 12.100 1.00 72.38 107 ALA A O 1
ATOM 813 N N . LYS A 1 108 ? -8.365 8.994 10.336 1.00 68.12 108 LYS A N 1
ATOM 814 C CA . LYS A 1 108 ? -8.871 10.345 10.616 1.00 68.12 108 LYS A CA 1
ATOM 815 C C . LYS A 1 108 ? -10.399 10.394 10.638 1.00 68.12 108 LYS A C 1
ATOM 817 O O . LYS A 1 108 ? -10.965 11.020 11.527 1.00 68.12 108 LYS A O 1
ATOM 822 N N . ARG A 1 109 ? -11.075 9.704 9.711 1.00 67.50 109 ARG A N 1
ATOM 823 C CA . ARG A 1 109 ? -12.547 9.669 9.649 1.00 67.50 109 ARG A CA 1
ATOM 824 C C . ARG A 1 109 ? -13.179 8.851 10.783 1.00 67.50 109 ARG A C 1
ATOM 826 O O . ARG A 1 109 ? -14.284 9.167 11.199 1.00 67.50 109 ARG A O 1
ATOM 833 N N . THR A 1 110 ? -12.489 7.834 11.298 1.00 63.34 110 THR A N 1
ATOM 834 C CA . THR A 1 110 ? -12.947 6.991 12.425 1.00 63.34 110 THR A CA 1
ATOM 835 C C . THR A 1 110 ? -12.487 7.495 13.796 1.00 63.34 110 THR A C 1
ATOM 837 O O . THR A 1 110 ? -12.957 7.001 14.817 1.00 63.34 110 THR A O 1
ATOM 840 N N . LEU A 1 111 ? -11.591 8.487 13.836 1.00 52.50 111 LEU A N 1
ATOM 841 C CA . LEU A 1 111 ? -11.261 9.279 15.027 1.00 52.50 111 LEU A CA 1
ATOM 842 C C . LEU A 1 111 ? -12.328 10.332 15.353 1.00 52.50 111 LEU A C 1
ATOM 844 O O . LEU A 1 111 ? -12.274 10.929 16.426 1.00 52.50 111 LEU A O 1
ATOM 848 N N . ALA A 1 112 ? -13.311 10.539 14.469 1.00 50.22 112 ALA A N 1
ATOM 849 C CA . ALA A 1 112 ? -14.549 11.212 14.828 1.00 50.22 112 ALA A CA 1
ATOM 850 C C . ALA A 1 112 ? -15.306 10.321 15.825 1.00 50.22 112 ALA A C 1
ATOM 852 O O . ALA A 1 112 ? -16.034 9.401 15.455 1.00 50.22 112 ALA A O 1
ATOM 853 N N . ILE A 1 113 ? -15.023 10.590 17.098 1.00 49.78 113 ILE A N 1
ATOM 854 C CA . ILE A 1 113 ? -15.695 10.146 18.315 1.00 49.78 113 ILE A CA 1
ATOM 855 C C . ILE A 1 113 ? -17.171 9.866 18.020 1.00 49.78 113 ILE A C 1
ATOM 857 O O . ILE A 1 113 ? -17.955 10.775 17.754 1.00 49.78 113 ILE A O 1
ATOM 861 N N . GLY A 1 114 ? -17.547 8.586 18.029 1.00 53.69 114 GLY A N 1
ATOM 862 C CA . GLY A 1 114 ? -18.955 8.214 18.000 1.00 53.69 114 GLY A CA 1
ATOM 863 C C . GLY A 1 114 ? -19.650 8.751 19.260 1.00 53.69 114 GLY A C 1
ATOM 864 O O . GLY A 1 114 ? -19.025 8.765 20.319 1.00 53.69 114 GLY A O 1
ATOM 865 N N . PRO A 1 115 ? -20.931 9.146 19.185 1.00 55.16 115 PRO A N 1
ATOM 866 C CA . PRO A 1 115 ? -21.660 9.876 20.237 1.00 55.16 115 PRO A CA 1
ATOM 867 C C . PRO A 1 115 ? -21.901 9.093 21.545 1.00 55.16 115 PRO A C 1
ATOM 869 O O . PRO A 1 115 ? -22.651 9.545 22.399 1.00 55.16 115 PRO A O 1
ATOM 872 N N . LEU A 1 116 ? -21.282 7.921 21.709 1.00 52.69 116 LEU A N 1
ATOM 873 C CA . LEU A 1 116 ? -21.502 6.981 22.811 1.00 52.69 116 LEU A CA 1
ATOM 874 C C . LEU A 1 116 ? -20.332 6.931 23.804 1.00 52.69 116 LEU A C 1
ATOM 876 O O . LEU A 1 116 ? -20.210 5.974 24.562 1.00 52.69 116 LEU A O 1
ATOM 880 N N . VAL A 1 117 ? -19.460 7.944 23.814 1.00 52.41 117 VAL A N 1
ATOM 881 C CA . VAL A 1 117 ? -18.572 8.145 24.963 1.00 52.41 117 VAL A CA 1
ATOM 882 C C . VAL A 1 117 ? -19.433 8.734 26.072 1.00 52.41 117 VAL A C 1
ATOM 884 O O . VAL A 1 117 ? -19.732 9.928 26.068 1.00 52.41 117 VAL A O 1
ATOM 887 N N . LEU A 1 118 ? -19.876 7.871 26.986 1.00 46.09 118 LEU A N 1
ATOM 888 C CA . LEU A 1 118 ? -20.438 8.278 28.266 1.00 46.09 118 LEU A CA 1
ATOM 889 C C . LEU A 1 118 ? -19.397 9.149 28.967 1.00 46.09 118 LEU A C 1
ATOM 891 O O . LEU A 1 118 ? -18.365 8.669 29.423 1.00 46.09 118 LEU A O 1
ATOM 895 N N . ARG A 1 119 ? -19.639 10.458 28.966 1.00 53.97 119 ARG A N 1
ATOM 896 C CA . ARG A 1 119 ? -18.969 11.372 29.878 1.00 53.97 119 ARG A CA 1
ATOM 897 C C . ARG A 1 119 ? -19.653 11.174 31.216 1.00 53.97 119 ARG A C 1
ATOM 899 O O . ARG A 1 119 ? -20.852 11.445 31.307 1.00 53.97 119 ARG A O 1
ATOM 906 N N . ASP A 1 120 ? -18.912 10.683 32.205 1.00 46.78 120 ASP A N 1
ATOM 907 C CA . ASP A 1 120 ? -19.341 10.787 33.594 1.00 46.78 120 ASP A CA 1
ATOM 908 C C . ASP A 1 120 ? -19.599 12.272 33.848 1.00 46.78 120 ASP A C 1
ATOM 910 O O . ASP A 1 120 ? -18.700 13.111 33.796 1.00 46.78 120 ASP A O 1
ATOM 914 N N . SER A 1 121 ? -20.886 12.600 33.907 1.00 46.62 121 SER A N 1
ATOM 915 C CA . SER A 1 121 ? -21.365 13.931 34.226 1.00 46.62 121 SER A CA 1
ATOM 916 C C . SER A 1 121 ? -21.439 13.932 35.738 1.00 46.62 121 SER A C 1
ATOM 918 O O . SER A 1 121 ? -22.3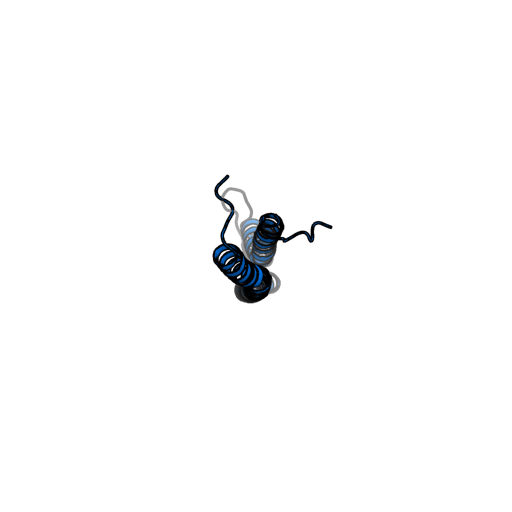61 13.347 36.305 1.00 46.62 121 SER A O 1
ATOM 920 N N . GLU A 1 122 ? -20.386 14.458 36.351 1.00 38.53 122 GLU A N 1
ATOM 921 C CA . GLU A 1 122 ? -20.438 14.949 37.726 1.00 38.53 122 GLU A CA 1
ATOM 922 C C . GLU A 1 122 ? -21.502 16.051 37.847 1.00 38.53 122 GLU A C 1
ATOM 924 O O . GLU A 1 122 ? -21.634 16.854 36.887 1.00 38.53 122 GLU A O 1
#

Foldseek 3Di:
DPPDDPVSVVVVVVVLVVVLVVVVVVVVVVVVVVVVLVVVLVVVLVVLQVVLVVLVVCCVPQDDPPNQDDDDPPHRPSVVSVVVSVVSNCVSVVSNVVSVVVVVVVVVVVVPDDPSPPDPDD

Secondary structure (DSSP, 8-state):
--PPPHHHHHHHHHHHHHHHTHHHHHHHHHHHHHHHHHHHHHHHHHHHHHHHHHHHHHHHHH--TTTS-SEETTEEHHHHHHHHHHHHHHHHHHHHHHHHHHHHHHHHHH-S--TT------

Radius of gyration: 28.25 Å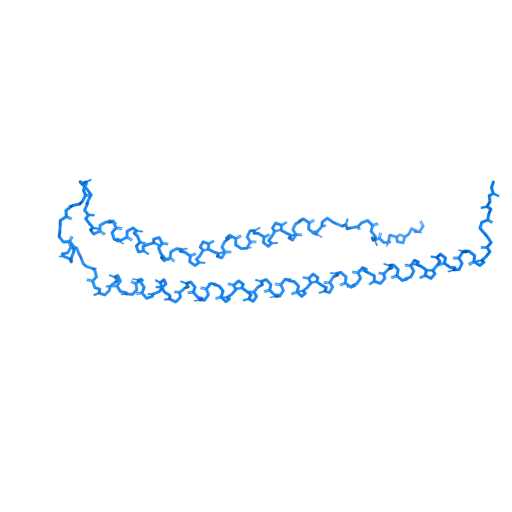; Cα contacts (8 Å, |Δi|>4): 47; chains: 1; bounding box: 69×24×72 Å

Mean predicted aligned error: 11.61 Å

Sequence (122 aa):
DEALTDGGRDLLGELKESLSLFGPAREHVKTLYFQWALIDLSRLILYAAVPALVVAGTMLTVVDAGTFRGATIGVNRVTLVVAGAFAVTLFPFSLFVSYLLRVLTLAKRTLAIGPLVLRDSE

Solvent-accessible surface area (backbone atoms only — not comparable to full-atom values): 7035 Å² total; per-residue (Å²): 135,86,74,76,51,71,71,57,51,51,55,52,47,55,51,49,54,60,56,53,54,52,54,64,54,49,57,52,51,50,52,53,49,52,52,51,52,51,52,52,48,51,52,52,33,51,65,38,39,53,60,22,49,52,48,51,52,47,43,75,76,68,58,50,92,74,67,46,78,60,66,56,94,89,38,53,42,51,60,54,53,51,53,51,49,50,52,47,51,44,42,28,58,50,52,50,52,54,50,49,52,52,51,52,50,50,48,59,63,65,63,57,75,63,95,76,70,81,70,87,77,127